Protein AF-A0A9P9D586-F1 (afdb_monomer_lite)

Organism: NCBI:txid307937

Radius of gyration: 12.18 Å; chains: 1; bounding box: 29×29×28 Å

Sequence (99 aa):
MKCLQLTPFLQEFIAQEHIDNHITRDVLAKLFFGMPSLRTIDFRGCSSTSFEQSFHRLVQDSRPKSLLLTQVSFHECLSVPSSVFETICHVCIRLRNSI

Structure (mmCIF, N/CA/C/O backbone):
data_AF-A0A9P9D586-F1
#
_entry.id   AF-A0A9P9D586-F1
#
loop_
_atom_site.group_PDB
_atom_site.id
_atom_site.type_symbol
_atom_site.label_atom_id
_atom_site.label_alt_id
_atom_site.label_comp_id
_atom_site.label_asym_id
_atom_site.label_entity_id
_atom_site.label_seq_id
_atom_site.pdbx_PDB_ins_code
_atom_site.Cartn_x
_atom_site.Cartn_y
_atom_site.Cartn_z
_atom_site.occupancy
_atom_site.B_iso_or_equiv
_atom_site.auth_seq_id
_atom_site.auth_comp_id
_atom_site.auth_asym_id
_atom_site.auth_atom_id
_atom_site.pdbx_PDB_model_num
ATOM 1 N N . MET A 1 1 ? 0.434 -13.570 0.512 1.00 76.25 1 MET A N 1
ATOM 2 C CA . MET A 1 1 ? -0.877 -13.744 1.189 1.00 76.25 1 MET A CA 1
ATOM 3 C C . MET A 1 1 ? -0.813 -14.501 2.503 1.00 76.25 1 MET A C 1
ATOM 5 O O . MET A 1 1 ? -1.296 -13.962 3.488 1.00 76.25 1 MET A O 1
ATOM 9 N N . LYS A 1 2 ? -0.227 -15.709 2.553 1.00 86.25 2 LYS A N 1
ATOM 10 C CA . LYS A 1 2 ? -0.215 -16.541 3.772 1.00 86.25 2 LYS A CA 1
ATOM 11 C C . LYS A 1 2 ? 0.332 -15.811 5.010 1.00 86.25 2 LYS A C 1
ATOM 13 O O . LYS A 1 2 ? -0.258 -15.914 6.073 1.00 86.25 2 LYS A O 1
ATOM 18 N N . CYS A 1 3 ? 1.389 -15.008 4.860 1.00 86.50 3 CYS A N 1
ATOM 19 C CA . CYS A 1 3 ? 1.942 -14.196 5.949 1.00 86.50 3 CYS A CA 1
ATOM 20 C C . CYS A 1 3 ? 0.913 -13.235 6.572 1.00 86.50 3 CYS A C 1
ATOM 22 O O . CYS A 1 3 ? 0.726 -13.272 7.779 1.00 86.50 3 CYS A O 1
ATOM 24 N N . LEU A 1 4 ? 0.184 -12.458 5.762 1.00 88.88 4 LEU A N 1
ATOM 25 C CA . LEU A 1 4 ? -0.828 -11.507 6.246 1.00 88.88 4 LEU A CA 1
ATOM 26 C C . LEU A 1 4 ? -2.030 -12.192 6.914 1.00 88.88 4 LEU A C 1
ATOM 28 O O . LEU A 1 4 ? -2.696 -11.597 7.754 1.00 88.88 4 LEU A O 1
ATOM 32 N N . GLN A 1 5 ? -2.330 -13.440 6.544 1.00 90.00 5 GLN A N 1
ATOM 33 C CA . GLN A 1 5 ? -3.366 -14.234 7.216 1.00 90.00 5 GLN A CA 1
ATOM 34 C C . GLN A 1 5 ? -2.909 -14.727 8.593 1.00 90.00 5 GLN A C 1
ATOM 36 O O . GLN A 1 5 ? -3.726 -14.851 9.499 1.00 90.00 5 GLN A O 1
ATOM 41 N N . LEU A 1 6 ? -1.611 -14.993 8.748 1.00 93.69 6 LEU A N 1
ATOM 42 C CA . LEU A 1 6 ? -1.008 -15.432 10.006 1.00 93.69 6 LEU A CA 1
ATOM 43 C C . LEU A 1 6 ? -0.723 -14.268 10.968 1.00 93.69 6 LEU A C 1
ATOM 45 O O . LEU A 1 6 ? -0.402 -14.510 12.127 1.00 93.69 6 LEU A O 1
ATOM 49 N N . THR A 1 7 ? -0.863 -13.018 10.518 1.00 92.69 7 THR A N 1
ATOM 50 C CA . THR A 1 7 ? -0.616 -11.808 11.316 1.00 92.69 7 THR A CA 1
ATOM 51 C C . THR A 1 7 ? -1.865 -10.916 11.437 1.00 92.69 7 THR A C 1
ATOM 53 O O . THR A 1 7 ? -1.838 -9.741 11.070 1.00 92.69 7 THR A O 1
ATOM 56 N N . PRO A 1 8 ? -2.989 -11.422 11.987 1.00 90.69 8 PRO A N 1
ATOM 57 C CA . PRO A 1 8 ? -4.254 -10.678 12.027 1.00 90.69 8 PRO A CA 1
ATOM 58 C C . PRO A 1 8 ? -4.197 -9.385 12.860 1.00 90.69 8 PRO A C 1
ATOM 60 O O . PRO A 1 8 ? -4.993 -8.479 12.629 1.00 90.69 8 PRO A O 1
ATOM 63 N N . PHE A 1 9 ? -3.247 -9.287 13.794 1.00 93.88 9 PHE A N 1
ATOM 64 C CA . PHE A 1 9 ? -3.058 -8.136 14.684 1.00 93.88 9 PHE A CA 1
ATOM 65 C C . PHE A 1 9 ? -1.899 -7.223 14.266 1.00 93.88 9 PHE A C 1
ATOM 67 O O . PHE A 1 9 ? -1.454 -6.398 15.064 1.00 93.88 9 PHE A O 1
ATOM 74 N N . LEU A 1 10 ? -1.376 -7.381 13.045 1.00 95.12 10 LEU A N 1
ATOM 75 C CA . LEU A 1 10 ? -0.283 -6.552 12.545 1.00 95.12 10 LEU A CA 1
ATOM 76 C C . LEU A 1 10 ? -0.693 -5.074 12.570 1.00 95.12 10 LEU A C 1
ATOM 78 O O . LEU A 1 10 ? -1.710 -4.706 11.983 1.00 95.12 10 LEU A O 1
ATOM 82 N N . GLN A 1 11 ? 0.107 -4.247 13.243 1.00 94.50 11 GLN A N 1
ATOM 83 C CA . GLN A 1 11 ? -0.142 -2.807 13.363 1.00 94.50 11 GLN A CA 1
ATOM 84 C C . GLN A 1 11 ? 0.619 -1.990 12.323 1.00 94.50 11 GLN A C 1
ATOM 86 O O . GLN A 1 11 ? 0.107 -0.981 11.834 1.00 94.50 11 GLN A O 1
ATOM 91 N N . GLU A 1 12 ? 1.806 -2.457 11.944 1.00 94.25 12 GLU A N 1
ATOM 92 C CA . GLU A 1 12 ? 2.683 -1.771 11.005 1.00 94.25 12 GLU A CA 1
ATOM 93 C C . GLU A 1 12 ? 3.150 -2.738 9.924 1.00 94.25 12 GLU A C 1
ATOM 95 O O . GLU A 1 12 ? 3.596 -3.852 10.208 1.00 94.25 12 GLU A O 1
ATOM 100 N N . PHE A 1 13 ? 3.036 -2.305 8.674 1.00 94.56 13 PHE A N 1
ATOM 101 C CA . PHE A 1 13 ? 3.558 -3.018 7.522 1.00 94.56 13 PHE A CA 1
ATOM 102 C C . PHE A 1 13 ? 4.602 -2.151 6.832 1.00 94.56 13 PHE A C 1
ATOM 104 O O . PHE A 1 13 ? 4.326 -1.010 6.468 1.00 94.56 13 PHE A O 1
ATOM 111 N N . ILE A 1 14 ? 5.790 -2.712 6.629 1.00 93.25 14 ILE A N 1
ATOM 112 C CA . ILE A 1 14 ? 6.889 -2.032 5.953 1.00 93.25 14 ILE A CA 1
ATOM 113 C C . ILE A 1 14 ? 7.320 -2.901 4.781 1.00 93.25 14 ILE A C 1
ATOM 115 O O . ILE A 1 14 ? 7.722 -4.051 4.968 1.00 93.25 14 ILE A O 1
ATOM 119 N N . ALA A 1 15 ? 7.259 -2.334 3.584 1.00 93.38 15 ALA A N 1
ATOM 120 C CA . ALA A 1 15 ? 7.787 -2.930 2.374 1.00 93.38 15 ALA A CA 1
ATOM 121 C C . ALA A 1 15 ? 9.013 -2.163 1.901 1.00 93.38 15 ALA A C 1
ATOM 1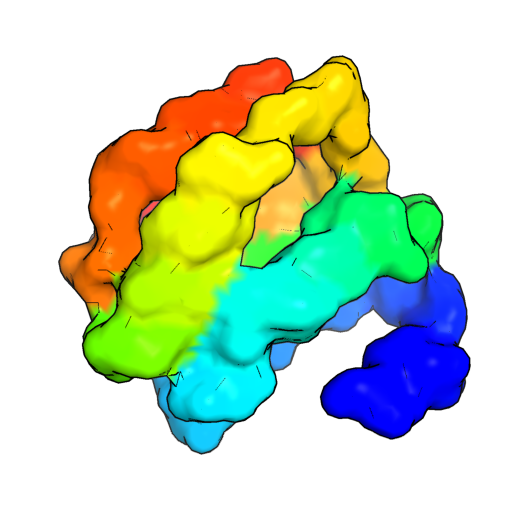23 O O . ALA A 1 15 ? 9.039 -0.937 1.891 1.00 93.38 15 ALA A O 1
ATOM 124 N N . GLN A 1 16 ? 10.032 -2.914 1.512 1.00 92.44 16 GLN A N 1
ATOM 125 C CA . GLN A 1 16 ? 11.247 -2.387 0.908 1.00 92.44 16 GLN A CA 1
ATOM 126 C C . GLN A 1 16 ? 11.300 -2.828 -0.557 1.00 92.44 16 GLN A C 1
ATOM 128 O O . GLN A 1 16 ? 10.661 -3.817 -0.922 1.00 92.44 16 GLN A O 1
ATOM 133 N N . GLU A 1 17 ? 12.090 -2.131 -1.368 1.00 90.44 17 GLU A N 1
ATOM 134 C CA . GLU A 1 17 ? 12.257 -2.350 -2.814 1.00 90.44 17 GLU A CA 1
ATOM 135 C C . GLU A 1 17 ? 12.369 -3.829 -3.220 1.00 90.44 17 GLU A C 1
ATOM 137 O O . GLU A 1 17 ? 11.724 -4.268 -4.165 1.00 90.44 17 GLU A O 1
ATOM 142 N N . HIS A 1 18 ? 13.083 -4.648 -2.440 1.00 90.44 18 HIS A N 1
ATOM 143 C CA . HIS A 1 18 ? 13.308 -6.061 -2.750 1.00 90.44 18 HIS A CA 1
ATOM 144 C C . HIS A 1 18 ? 12.036 -6.927 -2.765 1.00 90.44 18 HIS A C 1
ATOM 146 O O . HIS A 1 18 ? 12.070 -8.034 -3.303 1.00 90.44 18 HIS A O 1
ATOM 152 N N . ILE A 1 19 ? 10.925 -6.464 -2.177 1.00 89.69 19 ILE A N 1
ATOM 153 C CA . ILE A 1 19 ? 9.643 -7.183 -2.206 1.00 89.69 19 ILE A CA 1
ATOM 154 C C . ILE A 1 19 ? 8.577 -6.519 -3.075 1.00 89.69 19 ILE A C 1
ATOM 156 O O . ILE A 1 19 ? 7.459 -7.034 -3.124 1.00 89.69 19 ILE A O 1
ATOM 160 N N . ASP A 1 20 ? 8.874 -5.409 -3.751 1.00 90.56 20 ASP A N 1
ATOM 161 C CA . ASP A 1 20 ? 7.853 -4.605 -4.431 1.00 90.56 20 ASP A CA 1
ATOM 162 C C . ASP A 1 20 ? 7.108 -5.383 -5.538 1.00 90.56 20 ASP A C 1
ATOM 164 O O . ASP A 1 20 ? 5.889 -5.279 -5.665 1.00 90.56 20 ASP A O 1
ATOM 168 N N . ASN A 1 21 ? 7.794 -6.303 -6.222 1.00 91.38 21 ASN A N 1
ATOM 169 C CA . ASN A 1 21 ? 7.225 -7.212 -7.221 1.00 91.38 21 ASN A CA 1
ATOM 170 C C . ASN A 1 21 ? 6.198 -8.201 -6.645 1.00 91.38 21 ASN A C 1
ATOM 172 O O . ASN A 1 21 ? 5.401 -8.771 -7.392 1.00 91.38 21 ASN A O 1
ATOM 176 N N . HIS A 1 22 ? 6.200 -8.416 -5.327 1.00 91.25 22 HIS A N 1
ATOM 177 C CA . HIS A 1 22 ? 5.238 -9.269 -4.627 1.00 91.25 22 HIS A CA 1
ATOM 178 C C . HIS A 1 22 ? 4.032 -8.493 -4.085 1.00 91.25 22 HIS A C 1
ATOM 180 O O . HIS A 1 22 ? 3.089 -9.104 -3.569 1.00 91.25 22 HIS A O 1
ATOM 186 N N . ILE A 1 23 ? 4.034 -7.164 -4.196 1.00 93.12 23 ILE A N 1
ATOM 187 C CA . ILE A 1 23 ? 2.953 -6.295 -3.736 1.00 93.12 23 ILE A CA 1
ATOM 188 C C . ILE A 1 23 ? 1.929 -6.171 -4.861 1.00 93.12 23 ILE A C 1
ATOM 190 O O . ILE A 1 23 ? 1.916 -5.222 -5.640 1.00 93.12 23 ILE A O 1
ATOM 194 N N . THR A 1 24 ? 1.066 -7.178 -4.960 1.00 93.56 24 THR A N 1
ATOM 195 C CA . THR A 1 24 ? -0.006 -7.198 -5.958 1.00 93.56 24 THR A CA 1
ATOM 196 C C . THR A 1 24 ? -1.203 -6.354 -5.520 1.00 93.56 24 THR A C 1
ATOM 198 O O . THR A 1 24 ? -1.365 -6.032 -4.339 1.00 93.56 24 THR A O 1
ATOM 201 N N . ARG A 1 25 ? -2.117 -6.068 -6.454 1.00 91.88 25 ARG A N 1
ATOM 202 C CA . ARG A 1 25 ? -3.405 -5.408 -6.168 1.00 91.88 25 ARG A CA 1
ATOM 203 C C . ARG A 1 25 ? -4.156 -6.052 -4.999 1.00 91.88 25 ARG A C 1
ATOM 205 O O . ARG A 1 25 ? -4.697 -5.339 -4.162 1.00 91.88 25 ARG A O 1
ATOM 212 N N . ASP A 1 26 ? -4.157 -7.380 -4.895 1.00 92.19 26 ASP A N 1
ATOM 213 C CA . ASP A 1 26 ? -4.844 -8.070 -3.797 1.00 92.19 26 ASP A CA 1
ATOM 214 C C . ASP A 1 26 ? -4.104 -7.923 -2.459 1.00 92.19 26 ASP A C 1
ATOM 216 O O . ASP A 1 26 ? -4.734 -7.933 -1.400 1.00 92.19 26 ASP A O 1
ATOM 220 N N . VAL A 1 27 ? -2.772 -7.766 -2.483 1.00 93.94 27 VAL A N 1
ATOM 221 C CA . VAL A 1 27 ? -1.977 -7.513 -1.266 1.00 93.94 27 VAL A CA 1
ATOM 222 C C . VAL A 1 27 ? -2.325 -6.130 -0.756 1.00 93.94 27 VAL A C 1
ATOM 224 O O . VAL A 1 27 ? -2.647 -5.980 0.420 1.00 93.94 27 VAL A O 1
ATOM 227 N N . LEU A 1 28 ? -2.344 -5.147 -1.654 1.00 92.12 28 LEU A N 1
ATOM 228 C CA . LEU A 1 28 ? -2.771 -3.793 -1.336 1.00 92.12 28 LEU A CA 1
ATOM 229 C C . LEU A 1 28 ? -4.211 -3.782 -0.813 1.00 92.12 28 LEU A C 1
ATOM 231 O O . LEU A 1 28 ? -4.456 -3.246 0.261 1.00 92.12 28 LEU A O 1
ATOM 235 N N . ALA A 1 29 ? -5.152 -4.453 -1.479 1.00 90.50 29 ALA A N 1
ATOM 236 C CA . ALA A 1 29 ? -6.532 -4.532 -1.003 1.00 90.50 29 ALA A CA 1
ATOM 237 C C . ALA A 1 29 ? -6.623 -5.134 0.410 1.00 90.50 29 ALA A C 1
ATOM 239 O O . ALA A 1 29 ? -7.368 -4.638 1.257 1.00 90.50 29 ALA A O 1
ATOM 240 N N . LYS A 1 30 ? -5.827 -6.169 0.709 1.00 91.69 30 LYS A N 1
ATOM 241 C CA . LYS A 1 30 ? -5.765 -6.750 2.054 1.00 91.69 30 LYS A CA 1
ATOM 242 C C . LYS A 1 30 ? -5.190 -5.766 3.072 1.00 91.69 30 LYS A C 1
ATOM 244 O O . LYS A 1 30 ? -5.798 -5.614 4.126 1.00 91.69 30 LYS A O 1
ATOM 249 N N . LEU A 1 31 ? -4.070 -5.110 2.772 1.00 91.88 31 LEU A N 1
ATOM 250 C CA . LEU A 1 31 ? -3.422 -4.146 3.668 1.00 91.88 31 LEU A CA 1
ATOM 251 C C . LEU A 1 31 ? -4.330 -2.943 3.953 1.00 91.88 31 LEU A C 1
ATOM 253 O O . LEU A 1 31 ? -4.554 -2.598 5.108 1.00 91.88 31 LEU A O 1
ATOM 257 N N . PHE A 1 32 ? -4.899 -2.340 2.912 1.00 88.31 32 PHE A N 1
ATOM 258 C CA . PHE A 1 32 ? -5.704 -1.129 3.039 1.00 88.31 32 PHE A CA 1
ATOM 259 C C . PHE A 1 32 ? -7.103 -1.397 3.609 1.00 88.31 32 PHE A C 1
ATOM 261 O O . PHE A 1 32 ? -7.605 -0.586 4.385 1.00 88.31 32 PHE A O 1
ATOM 268 N N . PHE A 1 33 ? -7.739 -2.522 3.262 1.00 87.06 33 PHE A N 1
ATOM 269 C CA . PHE A 1 33 ? -9.165 -2.738 3.559 1.00 87.06 33 PHE A CA 1
ATOM 270 C C . PHE A 1 33 ? -9.458 -3.970 4.412 1.00 87.06 33 PHE A C 1
ATOM 272 O O . PHE A 1 33 ? -10.540 -4.085 4.982 1.00 87.06 33 PHE A O 1
ATOM 279 N N . GLY A 1 34 ? -8.526 -4.915 4.497 1.00 88.94 34 GLY A N 1
ATOM 280 C CA . GLY A 1 34 ? -8.761 -6.220 5.108 1.00 88.94 34 GLY A CA 1
ATOM 281 C C . GLY A 1 34 ? -7.983 -6.478 6.396 1.00 88.94 34 GLY A C 1
ATOM 282 O O . GLY A 1 34 ? -7.970 -7.630 6.845 1.00 88.94 34 GLY A O 1
ATOM 283 N N . MET A 1 35 ? -7.322 -5.465 6.965 1.00 91.62 35 MET A N 1
ATOM 284 C CA . MET A 1 35 ? -6.523 -5.573 8.189 1.00 91.62 35 MET A CA 1
ATOM 285 C C . MET A 1 35 ? -6.958 -4.525 9.228 1.00 91.62 35 MET A C 1
ATOM 287 O O . MET A 1 35 ? -6.453 -3.406 9.226 1.00 91.62 35 MET A O 1
ATOM 291 N N . PRO A 1 36 ? -7.893 -4.863 10.136 1.00 89.81 36 PRO A N 1
ATOM 292 C CA . PRO A 1 36 ? -8.521 -3.883 11.029 1.00 89.81 36 PRO A CA 1
ATOM 293 C C . PRO A 1 36 ? -7.586 -3.316 12.107 1.00 89.81 36 PRO A C 1
ATOM 295 O O . PRO A 1 36 ? -7.806 -2.207 12.605 1.00 89.81 36 PRO A O 1
ATOM 298 N N . SER A 1 37 ? -6.544 -4.065 12.470 1.00 9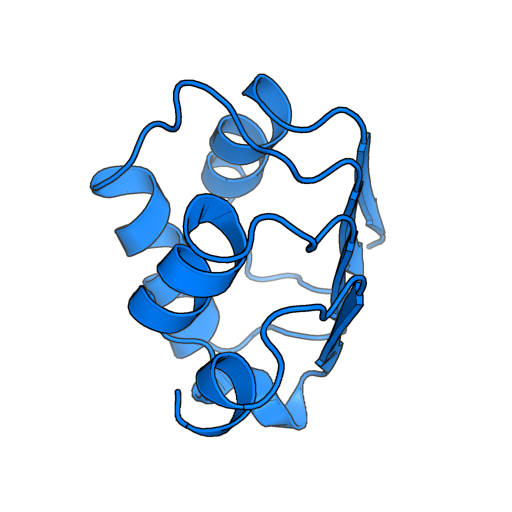2.06 37 SER A N 1
ATOM 299 C CA . SER A 1 37 ? -5.513 -3.636 13.420 1.00 92.06 37 SER A CA 1
ATOM 300 C C . SER A 1 37 ? -4.385 -2.840 12.768 1.00 92.06 37 SER A C 1
ATOM 302 O O . SER A 1 37 ? -3.596 -2.243 13.497 1.00 92.06 37 SER A O 1
ATOM 304 N N . LEU A 1 38 ? -4.317 -2.801 11.431 1.00 93.1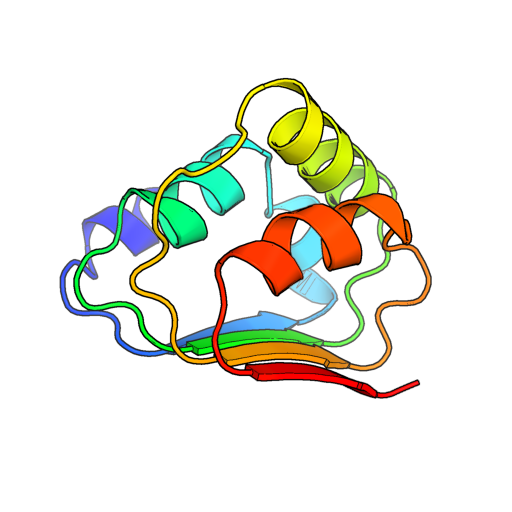2 38 LEU A N 1
ATOM 305 C CA . LEU A 1 38 ? -3.254 -2.105 10.719 1.00 93.12 38 LEU A CA 1
ATOM 306 C C . LEU A 1 38 ? -3.476 -0.594 10.810 1.00 93.12 38 LEU A C 1
ATOM 308 O O . LEU A 1 38 ? -4.585 -0.090 10.616 1.00 93.12 38 LEU A O 1
ATOM 312 N N . ARG A 1 39 ? -2.409 0.123 11.151 1.00 91.75 39 ARG A N 1
ATOM 313 C CA . ARG A 1 39 ? -2.399 1.575 11.357 1.00 91.75 39 ARG A CA 1
ATOM 314 C C . ARG A 1 39 ? -1.424 2.265 10.422 1.00 91.75 39 ARG A C 1
ATOM 316 O O . ARG A 1 39 ? -1.751 3.330 9.899 1.00 91.75 39 ARG A O 1
ATOM 323 N N . THR A 1 40 ? -0.278 1.632 10.189 1.00 92.06 40 THR A N 1
ATOM 324 C CA . THR A 1 40 ? 0.814 2.217 9.415 1.00 92.06 40 THR A CA 1
ATOM 325 C C . THR A 1 40 ? 1.208 1.317 8.255 1.00 92.06 40 THR A C 1
ATOM 327 O O . THR A 1 40 ? 1.416 0.115 8.431 1.00 92.06 40 THR A O 1
ATOM 330 N N . ILE A 1 41 ? 1.353 1.923 7.079 1.00 93.31 41 ILE A N 1
ATOM 331 C CA . ILE A 1 41 ? 1.989 1.314 5.910 1.00 93.31 41 ILE A CA 1
ATOM 332 C C . ILE A 1 41 ? 3.142 2.210 5.463 1.00 93.31 41 ILE A C 1
ATOM 334 O O . ILE A 1 41 ? 2.947 3.413 5.297 1.00 93.31 41 ILE A O 1
ATOM 338 N N . ASP A 1 42 ? 4.312 1.621 5.239 1.00 92.75 42 ASP A N 1
ATOM 339 C CA . ASP A 1 42 ? 5.476 2.313 4.690 1.00 92.75 42 ASP A CA 1
ATOM 340 C C . ASP A 1 42 ? 6.061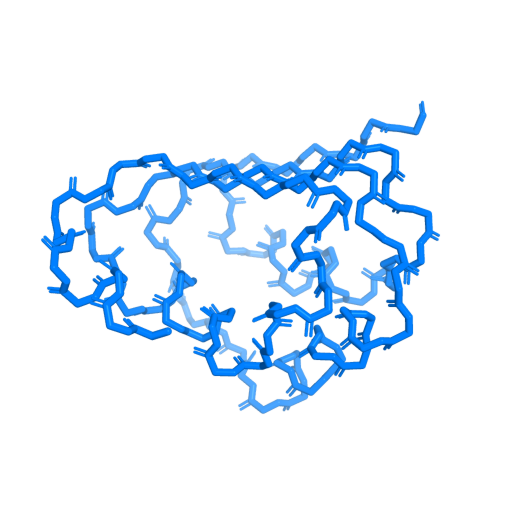 1.543 3.501 1.00 92.75 42 ASP A C 1
ATOM 342 O O . ASP A 1 42 ? 6.457 0.382 3.640 1.00 92.75 42 ASP A O 1
ATOM 346 N N . PHE A 1 43 ? 6.104 2.181 2.333 1.00 93.06 43 PHE A N 1
ATOM 347 C CA . PHE A 1 43 ? 6.778 1.670 1.140 1.00 93.06 43 PHE A CA 1
ATOM 348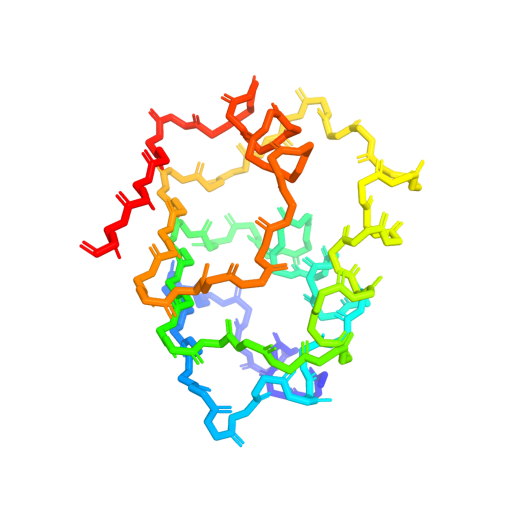 C C . PHE A 1 43 ? 8.094 2.426 0.956 1.00 93.06 43 PHE A C 1
ATOM 350 O O . PHE A 1 43 ? 8.089 3.652 0.850 1.00 93.06 43 PHE A O 1
ATOM 357 N N . ARG A 1 44 ? 9.217 1.704 0.917 1.00 92.19 44 ARG A N 1
ATOM 358 C CA . ARG A 1 44 ? 10.573 2.266 0.822 1.00 92.19 44 ARG A CA 1
ATOM 359 C C . ARG A 1 44 ? 11.272 1.782 -0.444 1.00 92.19 44 ARG A C 1
ATOM 361 O O . ARG A 1 44 ? 11.420 0.572 -0.617 1.00 92.19 44 ARG A O 1
ATOM 368 N N . GLY A 1 45 ? 11.654 2.701 -1.328 1.00 90.06 45 GLY A N 1
ATOM 369 C CA . GLY A 1 45 ? 12.333 2.414 -2.602 1.00 90.06 45 GLY A CA 1
ATOM 370 C C . GLY A 1 45 ? 11.505 1.602 -3.610 1.00 90.06 45 GLY A C 1
ATOM 371 O O . GLY A 1 45 ? 12.015 1.177 -4.643 1.00 90.06 45 GLY A O 1
ATOM 372 N N . CYS A 1 46 ? 10.224 1.348 -3.323 1.00 91.75 46 CYS A N 1
ATOM 373 C CA . CYS A 1 46 ? 9.362 0.540 -4.183 1.00 91.75 46 CYS A CA 1
ATOM 374 C C . CYS A 1 46 ? 9.087 1.307 -5.477 1.00 91.75 46 CYS A C 1
ATOM 376 O O . CYS A 1 46 ? 8.468 2.375 -5.457 1.00 91.75 46 CYS A O 1
ATOM 378 N N . SER A 1 47 ? 9.566 0.772 -6.596 1.00 89.62 47 SER A N 1
ATOM 379 C CA . SER A 1 47 ? 9.538 1.476 -7.878 1.00 89.62 47 SER A CA 1
ATOM 380 C C . SER A 1 47 ? 9.261 0.579 -9.084 1.00 89.62 47 SER A C 1
ATOM 382 O O . SER A 1 47 ? 9.145 1.082 -10.203 1.00 89.62 47 SER A O 1
ATOM 384 N N . SER A 1 48 ? 9.089 -0.732 -8.891 1.00 91.75 48 SER A N 1
ATOM 385 C CA . SER A 1 48 ? 8.830 -1.650 -9.999 1.00 91.75 48 SER A CA 1
ATOM 386 C C . SER A 1 48 ? 7.526 -1.356 -10.744 1.00 91.75 48 SER A C 1
ATOM 388 O O . SER A 1 48 ? 6.522 -0.908 -10.186 1.00 91.75 48 SER A O 1
ATOM 390 N N . THR A 1 49 ? 7.504 -1.696 -12.034 1.00 91.44 49 THR A N 1
ATOM 391 C CA . THR A 1 49 ? 6.300 -1.574 -12.870 1.00 91.44 49 THR A CA 1
ATOM 392 C C . THR A 1 49 ? 5.139 -2.421 -12.333 1.00 91.44 49 THR A C 1
ATOM 394 O O . THR A 1 49 ? 3.979 -2.035 -12.450 1.00 91.44 49 THR A O 1
ATOM 397 N N . SER A 1 50 ? 5.431 -3.574 -11.716 1.00 91.44 50 SER A N 1
ATOM 398 C CA . SER A 1 50 ? 4.416 -4.435 -11.087 1.00 91.44 50 SER A CA 1
ATOM 399 C C . SER A 1 50 ? 3.718 -3.728 -9.920 1.00 91.44 50 SER A C 1
ATOM 401 O O . SER A 1 50 ? 2.487 -3.771 -9.797 1.00 91.44 50 SER A O 1
ATOM 403 N N . PHE A 1 51 ? 4.503 -3.040 -9.091 1.00 92.31 51 PHE A N 1
ATOM 404 C CA . PHE A 1 51 ? 4.022 -2.252 -7.966 1.00 92.31 51 PHE A CA 1
ATOM 405 C C . PHE A 1 51 ? 3.141 -1.084 -8.431 1.00 92.31 51 PHE A C 1
ATOM 407 O O . PHE A 1 51 ? 2.006 -0.940 -7.968 1.00 92.31 51 PHE A O 1
ATOM 414 N N . GLU A 1 52 ? 3.609 -0.318 -9.418 1.00 90.94 52 GLU A N 1
ATOM 415 C CA . GLU A 1 52 ? 2.858 0.786 -10.029 1.00 90.94 52 GLU A CA 1
ATOM 416 C C . GLU A 1 52 ? 1.506 0.315 -10.594 1.00 90.94 52 GLU A C 1
ATOM 418 O O . GLU A 1 52 ? 0.445 0.846 -10.246 1.00 90.94 52 GLU A O 1
ATOM 423 N N . GLN A 1 53 ? 1.514 -0.739 -11.416 1.00 91.62 53 GLN A N 1
ATOM 424 C CA . GLN A 1 53 ? 0.294 -1.296 -12.010 1.00 91.62 53 GLN A CA 1
ATOM 425 C C . GLN A 1 53 ? -0.684 -1.814 -10.952 1.00 91.62 53 GLN A C 1
ATOM 427 O O . GLN A 1 53 ? -1.902 -1.712 -11.122 1.00 91.62 53 GLN A O 1
ATOM 432 N N . SER A 1 54 ? -0.171 -2.375 -9.858 1.00 92.25 54 SER A N 1
ATOM 433 C CA . SER A 1 54 ? -0.995 -2.875 -8.758 1.00 92.25 54 SER A CA 1
ATOM 434 C C . SER A 1 54 ? -1.744 -1.750 -8.053 1.00 92.25 54 SER A C 1
ATOM 436 O O . SER A 1 54 ? -2.938 -1.895 -7.777 1.00 92.25 54 SER A O 1
ATOM 438 N N . PHE A 1 55 ? -1.085 -0.614 -7.831 1.00 90.19 55 PHE A N 1
ATOM 439 C CA . PHE A 1 55 ? -1.722 0.585 -7.294 1.00 90.19 55 PHE A CA 1
ATOM 440 C C . PHE A 1 55 ? -2.745 1.187 -8.255 1.00 90.19 55 PHE A C 1
ATOM 442 O O . PHE A 1 55 ? -3.852 1.523 -7.834 1.00 90.19 55 PHE A O 1
ATOM 449 N N . HIS A 1 56 ? -2.424 1.262 -9.547 1.00 89.12 56 HIS A N 1
ATOM 450 C CA . HIS A 1 56 ? -3.363 1.753 -10.554 1.00 89.12 56 HIS A CA 1
ATOM 451 C C . HIS A 1 56 ? -4.663 0.933 -10.566 1.00 89.12 56 HIS A C 1
ATOM 453 O O . HIS A 1 56 ? -5.758 1.491 -10.513 1.00 89.12 56 HIS A O 1
ATOM 459 N N . ARG A 1 57 ? -4.554 -0.403 -10.551 1.00 89.56 57 ARG A N 1
ATOM 460 C CA . ARG A 1 57 ? -5.719 -1.304 -10.486 1.00 89.56 57 ARG A CA 1
ATOM 461 C C . ARG A 1 57 ? -6.513 -1.137 -9.189 1.00 89.56 57 ARG A C 1
ATOM 463 O O . ARG A 1 57 ? -7.738 -1.161 -9.219 1.00 89.56 57 ARG A O 1
ATOM 470 N N . LEU A 1 58 ? -5.834 -0.949 -8.055 1.00 88.25 58 LEU A N 1
ATOM 471 C CA . LEU A 1 58 ? -6.492 -0.718 -6.766 1.00 88.25 58 LEU A CA 1
ATOM 472 C C . LEU A 1 58 ? -7.373 0.541 -6.801 1.00 88.25 58 LEU A C 1
ATOM 474 O O . LEU A 1 58 ? -8.533 0.493 -6.393 1.00 88.25 58 LEU A O 1
ATOM 478 N N . VAL A 1 59 ? -6.832 1.650 -7.312 1.00 84.06 59 VAL A N 1
ATOM 479 C CA . VAL A 1 59 ? -7.524 2.948 -7.374 1.00 84.06 59 VAL A CA 1
ATOM 480 C C . VAL A 1 59 ? -8.731 2.913 -8.314 1.00 84.06 59 VAL A C 1
ATOM 482 O O . VAL A 1 59 ? -9.755 3.526 -8.017 1.00 84.06 59 VAL A O 1
ATOM 485 N N . GLN A 1 60 ? -8.638 2.186 -9.430 1.00 83.50 60 GLN A N 1
ATOM 486 C CA . GLN A 1 60 ? -9.749 2.041 -10.375 1.00 83.50 60 GLN A CA 1
ATOM 487 C C . GLN A 1 60 ? -10.924 1.250 -9.788 1.00 83.50 60 GLN A C 1
ATOM 489 O O . GLN A 1 60 ? -12.076 1.644 -9.963 1.00 83.50 60 GLN A O 1
ATOM 494 N N . ASP A 1 61 ? -10.636 0.161 -9.076 1.00 73.44 61 ASP A N 1
ATOM 495 C CA . ASP A 1 61 ? -11.663 -0.748 -8.561 1.00 73.44 61 ASP A CA 1
ATOM 496 C C . ASP A 1 61 ? -12.313 -0.261 -7.263 1.00 73.44 61 ASP A C 1
ATOM 498 O O . ASP A 1 61 ? -13.432 -0.660 -6.932 1.00 73.44 61 ASP A O 1
ATOM 502 N N . SER A 1 62 ? -11.600 0.547 -6.476 1.00 63.91 62 SER A N 1
ATOM 503 C CA . SER A 1 62 ? -11.994 0.827 -5.099 1.00 63.91 62 SER A CA 1
ATOM 504 C C . SER A 1 62 ? -11.788 2.287 -4.713 1.00 63.91 62 SER A C 1
ATOM 506 O O . SER A 1 62 ? -10.673 2.775 -4.563 1.00 63.91 62 SER A O 1
ATOM 508 N N . ARG A 1 63 ? -12.909 2.978 -4.476 1.00 64.88 63 ARG A N 1
ATOM 509 C CA . ARG A 1 63 ? -12.947 4.228 -3.711 1.00 64.88 63 ARG A CA 1
ATOM 510 C C . ARG A 1 63 ? -13.369 3.901 -2.283 1.00 64.88 63 ARG A C 1
ATOM 512 O O . ARG A 1 63 ? -14.567 3.724 -2.038 1.00 64.88 63 ARG A O 1
ATOM 519 N N . PRO A 1 64 ? -12.425 3.749 -1.344 1.00 61.97 64 PRO A N 1
ATOM 520 C CA . PRO A 1 64 ? -12.784 3.458 0.032 1.00 61.97 64 PRO A CA 1
ATOM 521 C C . PRO A 1 64 ? -13.623 4.596 0.615 1.00 61.97 64 PRO A C 1
ATOM 523 O O . PRO A 1 64 ? -13.301 5.768 0.457 1.00 61.97 64 PRO A O 1
ATOM 526 N N . LYS A 1 65 ? -14.708 4.238 1.307 1.00 65.44 65 LYS A N 1
ATOM 527 C CA . LYS A 1 65 ? -15.512 5.197 2.082 1.00 65.44 65 LYS A CA 1
ATOM 528 C C . LYS A 1 65 ? -14.861 5.532 3.430 1.00 65.44 65 LYS A C 1
ATOM 530 O O . LYS A 1 65 ? -15.161 6.568 4.007 1.00 65.44 65 LYS A O 1
ATOM 535 N N . SER A 1 66 ? -13.992 4.647 3.926 1.00 63.50 66 SER A N 1
ATOM 536 C CA . SER A 1 66 ? -13.245 4.798 5.177 1.00 63.50 66 SER A CA 1
ATOM 537 C C . SER A 1 66 ? -12.030 3.864 5.193 1.00 63.50 66 SER A C 1
ATOM 539 O O . SER A 1 66 ? -12.146 2.704 4.796 1.00 63.50 66 SER A O 1
ATOM 541 N N . LEU A 1 67 ? -10.897 4.346 5.695 1.00 71.38 67 LEU A N 1
ATOM 542 C CA . LEU A 1 67 ? -9.672 3.596 5.952 1.00 71.38 67 LEU A CA 1
ATOM 543 C C . LEU A 1 67 ? -9.426 3.618 7.461 1.00 71.38 67 LEU A C 1
ATOM 545 O O . LEU A 1 67 ? -9.657 4.628 8.118 1.00 71.38 67 LEU A O 1
ATOM 549 N N . LEU A 1 68 ? -8.952 2.497 8.006 1.00 79.19 68 LEU A N 1
ATOM 550 C CA . LEU A 1 68 ? -8.534 2.398 9.413 1.00 79.19 68 LEU A CA 1
ATOM 551 C C . LEU A 1 68 ? -7.054 2.769 9.611 1.00 79.19 68 LEU A C 1
ATOM 553 O O . LEU A 1 68 ? -6.555 2.774 10.738 1.00 79.19 68 LEU A O 1
ATOM 557 N N . LEU A 1 69 ? -6.364 3.064 8.507 1.00 84.88 69 LEU A N 1
ATOM 558 C CA . LEU A 1 69 ? -4.976 3.492 8.486 1.00 84.88 69 LEU A CA 1
ATOM 559 C C . LEU A 1 69 ? -4.866 4.934 8.977 1.00 84.88 69 LEU A C 1
ATOM 561 O O . LEU A 1 69 ? -5.544 5.837 8.489 1.00 84.88 69 LEU A O 1
ATOM 565 N N . THR A 1 70 ? -3.965 5.157 9.923 1.00 84.69 70 THR A N 1
ATOM 566 C CA . THR A 1 70 ? -3.636 6.493 10.425 1.00 84.69 70 THR A CA 1
ATOM 567 C C . THR A 1 70 ? -2.474 7.104 9.656 1.00 84.69 70 THR A C 1
ATOM 569 O O . THR A 1 70 ? -2.366 8.328 9.595 1.00 84.69 70 THR A O 1
ATOM 572 N N . GLN A 1 71 ? -1.610 6.270 9.069 1.00 87.56 71 GLN A N 1
ATOM 573 C CA . GLN A 1 71 ? -0.424 6.719 8.355 1.00 87.56 71 GLN A CA 1
ATOM 574 C C . GLN A 1 71 ? -0.110 5.843 7.140 1.00 87.56 71 GLN A C 1
ATOM 576 O O . GLN A 1 71 ? -0.017 4.620 7.243 1.00 87.56 71 GLN A O 1
ATOM 581 N N . VAL A 1 72 ? 0.135 6.491 6.004 1.00 89.44 72 VAL A N 1
ATOM 582 C CA . VAL A 1 72 ? 0.719 5.863 4.813 1.00 89.44 72 VAL A CA 1
ATOM 583 C C . VAL A 1 72 ? 1.918 6.695 4.368 1.00 89.44 72 VAL A C 1
ATOM 585 O O . VAL A 1 72 ? 1.823 7.923 4.275 1.00 89.44 72 VAL A O 1
ATOM 588 N N . SER A 1 73 ? 3.053 6.052 4.119 1.00 89.56 73 SER A N 1
ATOM 589 C CA . SER A 1 73 ? 4.246 6.710 3.590 1.00 89.56 73 SER A CA 1
ATOM 590 C C . SER A 1 73 ? 4.818 6.004 2.373 1.00 89.56 73 SER A C 1
ATOM 592 O O . SER A 1 73 ? 4.758 4.783 2.237 1.00 89.56 73 SER A O 1
ATOM 594 N N . PHE A 1 74 ? 5.361 6.835 1.492 1.00 88.81 74 PHE A N 1
ATOM 595 C CA . PHE A 1 74 ? 6.101 6.460 0.304 1.00 88.81 74 PHE A CA 1
ATOM 596 C C . PHE A 1 74 ? 7.447 7.185 0.385 1.00 88.81 74 PHE A C 1
ATOM 598 O O . PHE A 1 74 ? 7.506 8.406 0.224 1.00 88.81 74 PHE A O 1
ATOM 605 N N . HIS A 1 75 ? 8.502 6.452 0.724 1.00 87.06 75 HIS A N 1
ATOM 606 C CA . HIS A 1 75 ? 9.872 6.953 0.788 1.00 87.06 75 HIS A CA 1
ATOM 607 C C . HIS A 1 75 ? 10.616 6.490 -0.458 1.00 87.06 75 HIS A C 1
ATOM 609 O O . HIS A 1 75 ? 10.647 5.287 -0.726 1.00 87.06 75 HIS A O 1
ATOM 615 N N . GLU A 1 76 ? 11.173 7.420 -1.233 1.00 83.19 76 GLU A N 1
ATOM 616 C CA . GLU A 1 76 ? 11.919 7.127 -2.471 1.00 83.19 76 GLU A CA 1
ATOM 617 C C . GLU A 1 76 ? 11.116 6.283 -3.491 1.00 83.19 76 GLU A C 1
ATOM 619 O O . GLU A 1 76 ? 11.674 5.579 -4.330 1.00 83.19 76 GLU A O 1
ATOM 624 N N . CYS A 1 77 ? 9.780 6.334 -3.438 1.00 83.81 77 CYS A N 1
ATOM 625 C CA . CYS A 1 77 ? 8.908 5.629 -4.381 1.00 83.81 77 CYS A CA 1
ATOM 626 C C . CYS A 1 77 ? 8.578 6.547 -5.565 1.00 83.81 77 CYS A C 1
ATOM 628 O O . CYS A 1 77 ? 7.565 7.246 -5.565 1.00 83.81 77 CYS A O 1
ATOM 630 N N . LEU A 1 78 ? 9.452 6.560 -6.570 1.00 79.12 78 LEU A N 1
ATOM 631 C CA . LEU A 1 78 ? 9.383 7.512 -7.687 1.00 79.12 78 LEU A CA 1
ATOM 632 C C . LEU A 1 78 ? 8.325 7.170 -8.750 1.00 79.12 78 LEU A C 1
ATOM 634 O O . LEU A 1 78 ? 7.945 8.04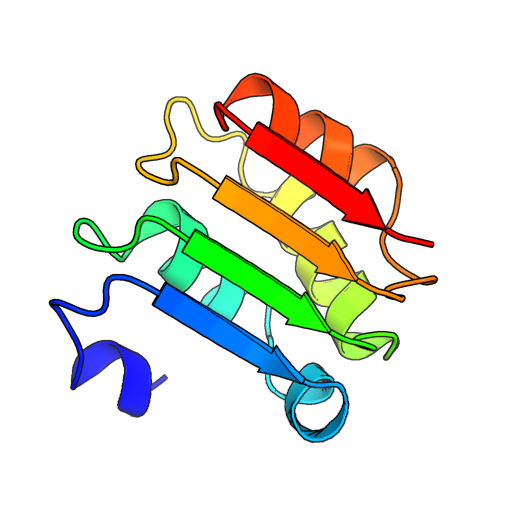1 -9.527 1.00 79.12 78 LEU A O 1
ATOM 638 N N . SER A 1 79 ? 7.851 5.922 -8.799 1.00 80.38 79 SER A N 1
ATOM 639 C CA . SER A 1 79 ? 6.919 5.445 -9.834 1.00 80.38 79 SER A CA 1
ATOM 640 C C . SER A 1 79 ? 5.446 5.468 -9.418 1.00 80.38 79 SER A C 1
ATOM 642 O O . SER A 1 79 ? 4.588 5.048 -10.188 1.00 80.38 79 SER A O 1
ATOM 644 N N . VAL A 1 80 ? 5.114 5.945 -8.212 1.00 78.56 80 VAL A N 1
ATOM 645 C CA . VAL A 1 80 ? 3.722 5.953 -7.733 1.00 78.56 80 VAL A CA 1
ATOM 646 C C . VAL A 1 80 ? 2.952 7.127 -8.359 1.00 78.56 80 VAL A C 1
ATOM 648 O O . VAL A 1 80 ? 3.320 8.281 -8.130 1.00 78.56 80 VAL A O 1
ATOM 651 N N . PRO A 1 81 ? 1.852 6.885 -9.101 1.00 75.69 81 PRO A N 1
ATOM 652 C CA . PRO A 1 81 ? 1.085 7.953 -9.738 1.00 75.69 81 PRO A CA 1
ATOM 653 C C . PRO A 1 81 ? 0.403 8.881 -8.724 1.00 75.69 81 PRO A C 1
ATOM 655 O O . PRO A 1 81 ? -0.117 8.425 -7.705 1.00 75.69 81 PRO A O 1
ATOM 658 N N . SER A 1 82 ? 0.288 10.175 -9.039 1.00 78.56 82 SER A N 1
ATOM 659 C CA . SER A 1 82 ? -0.382 11.176 -8.185 1.00 78.56 82 SER A CA 1
ATOM 660 C C . SER A 1 82 ? -1.827 10.804 -7.815 1.00 78.56 82 SER A C 1
ATOM 662 O O . SER A 1 82 ? -2.265 11.059 -6.696 1.00 78.56 82 SER A O 1
ATOM 664 N N . SER A 1 83 ? -2.543 10.112 -8.707 1.00 77.31 83 SER A N 1
ATOM 665 C CA . SER A 1 83 ? -3.915 9.630 -8.478 1.00 77.31 83 SER A CA 1
ATOM 666 C C . SER A 1 83 ? -4.039 8.640 -7.311 1.00 77.31 83 SER A C 1
ATOM 668 O O . SER A 1 83 ? -5.087 8.555 -6.662 1.00 77.31 83 SER A O 1
ATOM 670 N N . VAL A 1 84 ? -2.964 7.908 -7.000 1.00 78.81 84 VAL A N 1
ATOM 671 C CA . VAL A 1 84 ? -2.882 7.035 -5.821 1.00 78.81 84 VAL A CA 1
ATOM 672 C C . VAL A 1 84 ? -2.890 7.872 -4.552 1.00 78.81 84 VAL A C 1
ATOM 674 O O . VAL A 1 84 ? -3.653 7.585 -3.628 1.00 78.81 84 VAL A O 1
ATOM 677 N N . PHE A 1 85 ? -2.084 8.934 -4.527 1.00 76.12 85 PHE A N 1
ATOM 678 C CA . PHE A 1 85 ? -2.025 9.845 -3.392 1.00 76.12 85 PHE A CA 1
ATOM 679 C C . PHE A 1 85 ? -3.377 10.514 -3.165 1.00 76.12 85 PHE A C 1
ATOM 681 O O . PHE A 1 85 ? -3.840 10.524 -2.033 1.00 76.12 85 PHE A O 1
ATOM 688 N N . GLU A 1 86 ? -4.057 10.986 -4.209 1.00 75.50 86 GLU A N 1
ATOM 689 C CA . GLU A 1 86 ? -5.397 11.587 -4.095 1.00 75.50 86 GLU A CA 1
ATOM 690 C C . GLU A 1 86 ? -6.423 10.616 -3.493 1.00 75.50 86 GLU A C 1
ATOM 692 O O . GLU A 1 86 ? -7.163 10.961 -2.570 1.00 75.50 86 GLU A O 1
ATOM 697 N N . THR A 1 87 ? -6.424 9.368 -3.965 1.00 76.19 87 THR A N 1
ATOM 698 C CA . THR A 1 87 ? -7.369 8.339 -3.505 1.00 76.19 87 THR A CA 1
ATOM 699 C C . THR A 1 87 ? -7.135 7.956 -2.045 1.00 76.19 87 THR A C 1
ATOM 701 O O . THR A 1 87 ? -8.092 7.759 -1.297 1.00 76.19 87 THR A O 1
ATOM 704 N N . ILE A 1 88 ? -5.872 7.871 -1.619 1.00 74.00 88 ILE A N 1
ATOM 705 C CA . ILE A 1 88 ? -5.505 7.533 -0.238 1.00 74.00 88 ILE A CA 1
ATOM 706 C C . ILE A 1 88 ? -5.676 8.747 0.686 1.00 74.00 88 ILE A C 1
ATOM 708 O O . ILE A 1 88 ? -6.154 8.596 1.808 1.00 74.00 88 ILE A O 1
ATOM 712 N N . CYS A 1 89 ? -5.328 9.954 0.233 1.00 68.56 89 CYS A N 1
ATOM 713 C CA . CYS A 1 89 ? -5.357 11.187 1.027 1.00 68.56 89 CYS A CA 1
ATOM 714 C C . CYS A 1 89 ? -6.770 11.561 1.481 1.00 68.56 89 CYS A C 1
ATOM 716 O O . CYS A 1 89 ? -6.952 11.987 2.615 1.00 68.56 89 CYS A O 1
ATOM 718 N N . HIS A 1 90 ? -7.792 11.327 0.651 1.00 62.78 90 HIS A N 1
ATOM 719 C CA . HIS A 1 90 ? -9.184 11.581 1.045 1.00 62.78 90 HIS A CA 1
ATOM 720 C C . HIS A 1 90 ? -9.646 10.767 2.258 1.00 62.78 90 HIS A C 1
ATOM 722 O O . HIS A 1 90 ? -10.688 11.071 2.836 1.00 62.78 90 HIS A O 1
ATOM 728 N N . VAL A 1 91 ? -8.908 9.718 2.625 1.00 63.88 91 VAL A N 1
ATOM 729 C CA . VAL A 1 91 ? -9.370 8.730 3.596 1.00 63.88 91 VAL A CA 1
ATOM 730 C C . VAL A 1 91 ? -8.340 8.456 4.705 1.00 63.88 91 VAL A C 1
ATOM 732 O O . VAL A 1 91 ? -8.717 7.994 5.780 1.00 63.88 91 VAL A O 1
ATOM 735 N N . CYS A 1 92 ? -7.060 8.782 4.500 1.00 64.75 92 CYS A N 1
ATOM 736 C CA . CYS A 1 92 ? -5.991 8.660 5.495 1.00 64.75 92 CYS A CA 1
ATOM 737 C C . CYS A 1 92 ? -5.687 9.992 6.191 1.00 64.75 92 CYS A C 1
ATOM 739 O O . CYS A 1 92 ? -5.543 11.027 5.551 1.00 64.75 92 CYS A O 1
ATOM 741 N N . ILE A 1 93 ? -5.465 9.938 7.507 1.00 63.94 93 ILE A N 1
ATOM 742 C CA . ILE A 1 93 ? -5.171 11.123 8.333 1.00 63.94 93 ILE A CA 1
ATOM 743 C C . ILE A 1 93 ? -3.789 11.719 8.017 1.00 63.94 93 ILE A C 1
ATOM 745 O O . ILE A 1 93 ? -3.596 12.930 8.117 1.00 63.94 93 ILE A O 1
ATOM 749 N N . ARG A 1 94 ? -2.807 10.881 7.656 1.00 72.62 94 ARG A N 1
ATOM 750 C CA . ARG A 1 94 ? -1.432 11.323 7.404 1.00 72.62 94 ARG A CA 1
ATOM 751 C C . ARG A 1 94 ? -0.818 10.580 6.220 1.00 72.62 94 ARG A C 1
ATOM 753 O O . ARG A 1 94 ? -0.563 9.380 6.298 1.00 72.62 94 ARG A O 1
ATOM 760 N N . LEU A 1 95 ? -0.550 11.315 5.144 1.00 73.56 95 LEU A N 1
ATOM 761 C CA . LEU A 1 95 ? 0.149 10.837 3.952 1.00 73.56 95 LEU A CA 1
ATOM 762 C C . LEU A 1 95 ? 1.492 11.567 3.837 1.00 73.56 95 LEU A C 1
ATOM 764 O O . LEU A 1 95 ? 1.524 12.796 3.884 1.00 73.56 95 LEU A O 1
ATOM 768 N N . ARG A 1 96 ? 2.602 10.829 3.727 1.00 74.81 96 ARG A N 1
ATOM 769 C CA . ARG A 1 96 ? 3.940 11.407 3.505 1.00 74.81 96 ARG A CA 1
ATOM 770 C C . ARG A 1 96 ? 4.527 10.901 2.196 1.00 74.81 96 ARG A C 1
ATOM 772 O O . ARG A 1 96 ? 4.627 9.692 2.002 1.00 74.81 96 ARG A O 1
ATOM 779 N N . ASN A 1 97 ? 4.935 11.838 1.347 1.00 65.75 97 ASN A N 1
ATOM 780 C CA . ASN A 1 97 ? 5.803 11.578 0.210 1.00 65.75 97 ASN A CA 1
ATOM 781 C C . ASN A 1 97 ? 7.173 12.179 0.543 1.00 65.75 97 ASN A C 1
ATOM 783 O O . ASN A 1 97 ? 7.287 13.398 0.689 1.00 65.75 97 ASN A O 1
ATOM 787 N N . SER A 1 98 ? 8.164 11.324 0.768 1.00 60.81 98 SER A N 1
ATOM 788 C CA . SER A 1 98 ? 9.546 11.722 1.031 1.00 60.81 98 SER A CA 1
ATOM 789 C C . SER A 1 98 ? 10.355 11.327 -0.198 1.00 60.81 98 SER A C 1
ATOM 791 O O . SER A 1 98 ? 10.693 10.154 -0.357 1.00 60.81 98 SER A O 1
ATOM 793 N N . ILE A 1 99 ? 10.541 12.302 -1.091 1.00 55.56 99 ILE A N 1
ATOM 794 C CA . ILE A 1 99 ? 11.417 12.216 -2.267 1.00 55.56 99 ILE A CA 1
ATOM 795 C C . ILE A 1 99 ? 12.843 12.520 -1.823 1.00 55.56 99 ILE A C 1
ATOM 797 O O . ILE A 1 99 ? 12.997 13.476 -1.025 1.00 55.56 99 ILE A O 1
#

Secondary structure (DSSP, 8-state):
-HHHHH-TT--EEEEEGGGGGG--HHHHHHHHHS-TT--EEEEES---HHHHHHHHHHHHH---S----SEEEEES-TT--HHHHHHHHTT-SEEEEE-

Foldseek 3Di:
DVVCVVCLQDAEAEAEQVCLLVCALVVVCCQFPVRLNYAEYEYYLNADPRNQVSLVVNLVVDQDPETNYQEYEYHNHPSHDPSSVVSVVVHYNYYDYHD

pLDDT: mean 84.39, std 10.16, range [55.56, 95.12]